Protein AF-A0A950XC05-F1 (afdb_monomer_lite)

Radius of gyration: 9.63 Å; chains: 1; bounding box: 19×22×22 Å

Secondary structure (DSSP, 8-state):
--B-TT-EE-TT-EE-TT-EE-TT-EE-TTEEE-TT-EE-SS-EE-SSEEE-SS--

Foldseek 3Di:
DDADPQEAADPQEAEDRQEAHEHDEYHEHQEYEEHCHYDHYNHYYYDNYYDYYDHD

Structure (mmCIF, N/CA/C/O backbone):
data_AF-A0A950XC05-F1
#
_entry.id   AF-A0A950XC05-F1
#
loop_
_atom_site.group_PDB
_atom_site.id
_atom_site.type_symbol
_atom_site.label_atom_id
_atom_site.label_alt_id
_atom_site.label_comp_id
_atom_site.label_asym_id
_atom_site.label_entity_id
_atom_site.label_seq_id
_atom_site.pdbx_PDB_ins_code
_atom_site.Cartn_x
_atom_site.Cartn_y
_atom_site.Cartn_z
_atom_site.occupancy
_atom_site.B_iso_or_equiv
_atom_site.auth_seq_id
_atom_site.auth_comp_id
_atom_site.auth_asym_id
_atom_site.auth_atom_id
_atom_site.pdbx_PDB_model_num
ATOM 1 N N . MET A 1 1 ? -11.551 4.123 -10.644 1.00 60.56 1 MET A N 1
ATOM 2 C CA . MET A 1 1 ? -10.720 2.922 -10.891 1.00 60.56 1 MET A CA 1
ATOM 3 C C . MET A 1 1 ? -10.527 2.216 -9.562 1.00 60.56 1 MET A C 1
ATOM 5 O O . MET A 1 1 ? -10.492 2.887 -8.550 1.00 60.56 1 MET A O 1
ATOM 9 N N . GLY A 1 2 ? -10.513 0.885 -9.534 1.00 87.44 2 GLY A N 1
ATOM 10 C CA . GLY A 1 2 ? -10.321 0.137 -8.288 1.00 87.44 2 GLY A CA 1
ATOM 11 C C . GLY A 1 2 ? -8.846 -0.148 -8.013 1.00 87.44 2 GLY A C 1
ATOM 12 O O . GLY A 1 2 ? -7.955 0.572 -8.462 1.00 87.44 2 GLY A O 1
ATOM 13 N N . ILE A 1 3 ? -8.597 -1.259 -7.331 1.00 97.44 3 ILE A N 1
ATOM 14 C CA . ILE A 1 3 ? -7.261 -1.822 -7.152 1.00 97.44 3 ILE A CA 1
ATOM 15 C C . ILE A 1 3 ? -6.881 -2.596 -8.419 1.00 97.44 3 ILE A C 1
ATOM 17 O O . ILE A 1 3 ? -7.600 -3.506 -8.836 1.00 97.44 3 ILE A O 1
ATOM 21 N N . HIS A 1 4 ? -5.763 -2.238 -9.050 1.00 98.31 4 HIS A N 1
ATOM 22 C CA . HIS A 1 4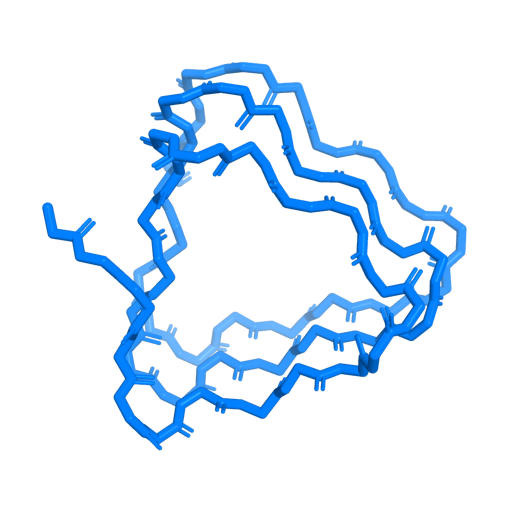 ? -5.244 -2.956 -10.208 1.00 98.31 4 HIS A CA 1
ATOM 23 C C . HIS A 1 4 ? -4.849 -4.388 -9.805 1.00 98.31 4 HIS A C 1
ATOM 25 O O . HIS A 1 4 ? -4.194 -4.566 -8.780 1.00 98.31 4 HIS A O 1
ATOM 31 N N . PRO A 1 5 ? -5.158 -5.422 -10.610 1.00 97.81 5 PRO A N 1
ATOM 32 C CA . PRO A 1 5 ? -4.931 -6.824 -10.236 1.00 97.81 5 PRO A CA 1
ATOM 33 C C . PRO A 1 5 ? -3.459 -7.207 -10.025 1.00 97.81 5 PRO A C 1
ATOM 35 O O . PRO A 1 5 ? -3.178 -8.248 -9.445 1.00 97.81 5 PRO A O 1
ATOM 38 N N . THR A 1 6 ? -2.516 -6.395 -10.511 1.00 98.44 6 THR A N 1
ATOM 39 C CA . THR A 1 6 ? -1.074 -6.604 -10.280 1.00 98.44 6 THR A CA 1
ATOM 40 C C . THR A 1 6 ? -0.544 -5.897 -9.034 1.00 98.44 6 THR A C 1
ATOM 42 O O . THR A 1 6 ? 0.643 -6.024 -8.740 1.00 98.44 6 THR A O 1
ATOM 45 N N . ALA A 1 7 ? -1.373 -5.119 -8.332 1.00 98.44 7 ALA A N 1
ATOM 46 C CA . ALA A 1 7 ? -0.989 -4.543 -7.053 1.00 98.44 7 ALA A CA 1
ATOM 47 C C . ALA A 1 7 ? -0.890 -5.653 -5.999 1.00 98.44 7 ALA A C 1
ATOM 49 O O . ALA A 1 7 ? -1.740 -6.542 -5.930 1.00 98.44 7 ALA A O 1
ATOM 50 N N . ILE A 1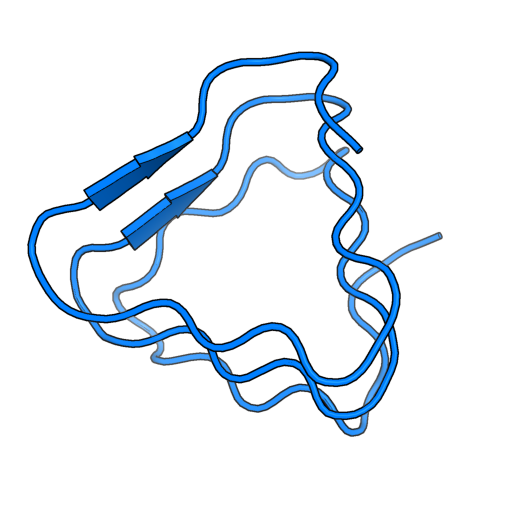 8 ? 0.151 -5.591 -5.174 1.00 98.56 8 ILE A N 1
ATOM 51 C CA . ILE A 1 8 ? 0.361 -6.517 -4.062 1.00 98.56 8 ILE A CA 1
ATOM 52 C C . ILE A 1 8 ? 0.042 -5.754 -2.786 1.00 98.56 8 ILE A C 1
ATOM 54 O O . ILE A 1 8 ? 0.688 -4.755 -2.477 1.00 98.56 8 ILE A O 1
ATOM 58 N N . ILE A 1 9 ? -0.975 -6.208 -2.062 1.00 98.31 9 ILE A N 1
ATOM 59 C CA . ILE A 1 9 ? -1.506 -5.505 -0.897 1.00 98.31 9 ILE A CA 1
ATOM 60 C C . ILE A 1 9 ? -1.547 -6.478 0.267 1.00 98.31 9 ILE A C 1
ATOM 62 O O . ILE A 1 9 ? -2.142 -7.553 0.171 1.00 98.31 9 ILE A O 1
ATOM 66 N N . ASP A 1 10 ? -0.901 -6.100 1.362 1.00 98.38 10 ASP A N 1
ATOM 67 C CA . ASP A 1 10 ? -1.005 -6.822 2.617 1.00 98.38 10 ASP A CA 1
ATOM 68 C C . ASP A 1 10 ? -2.461 -6.767 3.125 1.00 98.38 10 ASP A C 1
ATOM 70 O O . ASP A 1 10 ? -3.048 -5.684 3.164 1.00 98.38 10 ASP A O 1
ATOM 74 N N . PRO A 1 11 ? -3.063 -7.891 3.555 1.00 97.31 11 PRO A N 1
ATOM 75 C CA . PRO A 1 11 ? -4.436 -7.917 4.067 1.00 97.31 11 PRO A CA 1
ATOM 76 C C . PRO A 1 11 ? -4.699 -7.011 5.279 1.00 97.31 11 PRO A C 1
ATOM 78 O O . PRO A 1 11 ? -5.857 -6.783 5.621 1.00 97.31 11 PRO A O 1
ATOM 81 N N . LYS A 1 12 ? -3.649 -6.543 5.963 1.00 97.19 12 LYS A N 1
ATOM 82 C CA . LYS A 1 12 ? -3.728 -5.607 7.093 1.00 97.19 12 LYS A CA 1
ATOM 83 C C . LYS A 1 12 ? -3.593 -4.141 6.677 1.00 97.19 12 LYS A C 1
ATOM 85 O O . LYS A 1 12 ? -3.539 -3.286 7.557 1.00 97.19 12 LYS A O 1
ATOM 90 N N . ALA A 1 13 ? -3.453 -3.840 5.389 1.00 98.12 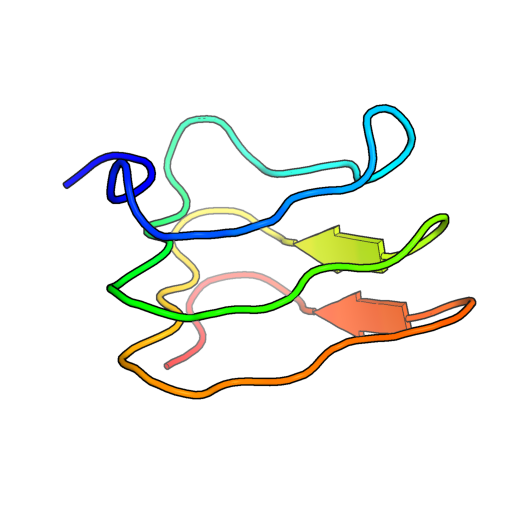13 ALA A N 1
ATOM 91 C CA . ALA A 1 13 ? -3.517 -2.469 4.903 1.00 98.12 13 ALA A CA 1
ATOM 92 C C . ALA A 1 13 ? -4.967 -1.967 4.936 1.00 98.12 13 ALA A C 1
ATOM 94 O O . ALA A 1 13 ? -5.893 -2.681 4.547 1.00 98.12 13 ALA A O 1
ATOM 95 N N . GLU A 1 14 ? -5.157 -0.725 5.367 1.00 98.19 14 GLU A N 1
ATOM 96 C CA . GLU A 1 14 ? -6.466 -0.076 5.392 1.00 98.19 14 GLU A CA 1
ATOM 97 C C . GLU A 1 14 ? -6.545 0.908 4.225 1.00 98.19 14 GLU A C 1
ATOM 99 O O . GLU A 1 14 ? -5.806 1.890 4.159 1.00 98.19 14 GLU A O 1
ATOM 104 N N . ILE A 1 15 ? -7.419 0.628 3.262 1.00 97.81 15 ILE A N 1
ATOM 105 C CA . ILE A 1 15 ? -7.543 1.408 2.029 1.00 97.81 15 ILE A CA 1
ATOM 106 C C . ILE A 1 15 ? -8.996 1.846 1.891 1.00 97.81 15 ILE A C 1
ATOM 108 O O . ILE A 1 15 ? -9.902 1.011 1.938 1.00 97.81 15 ILE A O 1
ATOM 112 N N . SER A 1 16 ? -9.221 3.150 1.716 1.00 97.94 16 SER A N 1
ATOM 113 C CA . SER A 1 16 ? -10.561 3.681 1.454 1.00 97.94 16 SER A CA 1
ATOM 114 C C . SER A 1 16 ? -11.180 3.053 0.200 1.00 97.94 16 SER A C 1
ATOM 116 O O . SER A 1 16 ? -10.493 2.813 -0.793 1.00 97.94 16 SER A O 1
ATOM 118 N N . SER A 1 17 ? -12.498 2.836 0.202 1.00 96.50 17 SER A N 1
ATOM 119 C CA . SER A 1 17 ? -13.221 2.213 -0.919 1.00 96.50 17 SER A CA 1
ATO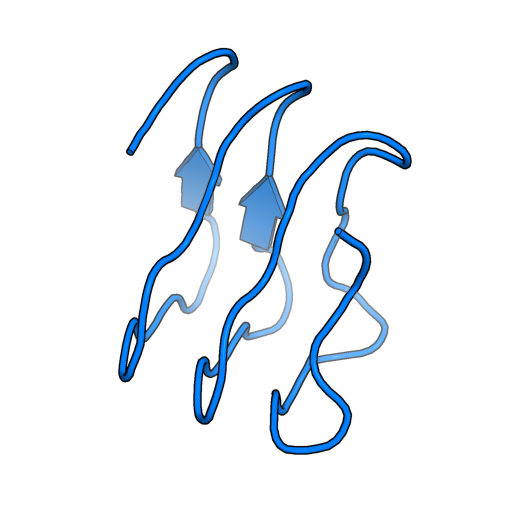M 120 C C . SER A 1 17 ? -13.191 3.025 -2.219 1.00 96.50 17 SER A C 1
ATOM 122 O O . SER A 1 17 ? -13.499 2.491 -3.281 1.00 96.50 17 SER A O 1
ATOM 124 N N . ASP A 1 18 ? -12.874 4.316 -2.131 1.00 96.44 18 ASP A N 1
ATOM 125 C CA . ASP A 1 18 ? -12.766 5.256 -3.249 1.00 96.44 18 ASP A CA 1
ATOM 126 C C . ASP A 1 18 ? -11.311 5.640 -3.591 1.00 96.44 18 ASP A C 1
ATOM 128 O O . ASP A 1 18 ? -11.095 6.513 -4.433 1.00 96.44 18 ASP A O 1
ATOM 132 N N . ALA A 1 19 ? -10.316 5.003 -2.96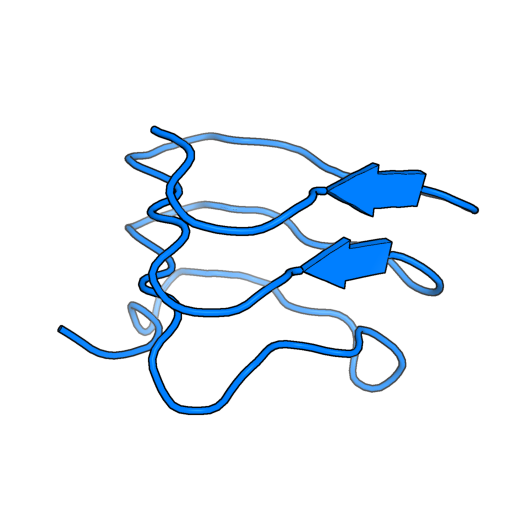0 1.00 98.06 19 ALA A N 1
ATOM 133 C CA . ALA A 1 19 ? -8.915 5.134 -3.349 1.00 98.06 19 ALA A CA 1
ATOM 134 C C . ALA A 1 19 ? -8.608 4.289 -4.600 1.00 98.06 19 ALA A C 1
ATOM 136 O O . ALA A 1 19 ? -9.171 3.211 -4.806 1.00 98.06 19 ALA A O 1
ATOM 137 N N . GLU A 1 20 ? -7.676 4.761 -5.428 1.00 98.56 20 GLU A N 1
ATOM 138 C CA . GLU A 1 20 ? -7.254 4.070 -6.648 1.00 98.56 20 GLU A CA 1
ATOM 139 C C . GLU A 1 20 ? -5.821 3.565 -6.493 1.00 98.56 20 GLU A C 1
ATOM 141 O O . GLU A 1 20 ? -4.906 4.350 -6.245 1.00 98.56 20 GLU A O 1
ATOM 146 N N . ILE A 1 21 ? -5.607 2.260 -6.669 1.00 98.44 21 ILE A N 1
ATOM 147 C CA . ILE A 1 21 ? -4.273 1.655 -6.591 1.00 98.44 21 ILE A CA 1
ATOM 148 C C . ILE A 1 21 ? -3.908 1.141 -7.975 1.00 98.44 21 ILE A C 1
ATOM 150 O O . ILE A 1 21 ? -4.492 0.170 -8.454 1.00 98.44 21 ILE A O 1
ATOM 154 N N . GLY A 1 22 ? -2.969 1.797 -8.644 1.00 98.38 22 GLY A N 1
ATOM 155 C CA . GLY A 1 22 ? -2.568 1.407 -9.985 1.00 98.38 22 GLY A CA 1
ATOM 156 C C . GLY A 1 22 ? -1.520 0.283 -10.020 1.00 98.38 22 GLY A C 1
ATOM 157 O O . GLY A 1 22 ? -1.171 -0.312 -8.994 1.00 98.38 22 GLY A O 1
ATOM 158 N N . PRO A 1 23 ? -1.069 -0.097 -11.226 1.00 98.44 23 PRO A N 1
ATOM 159 C CA . PRO A 1 23 ? -0.334 -1.333 -11.461 1.00 98.44 23 PRO A CA 1
ATOM 160 C C . PRO A 1 23 ? 0.997 -1.399 -10.711 1.00 98.44 23 PRO A C 1
ATOM 162 O O . PRO A 1 23 ? 1.750 -0.428 -10.638 1.00 98.44 23 PRO A O 1
ATOM 165 N N . TYR A 1 24 ? 1.308 -2.596 -10.208 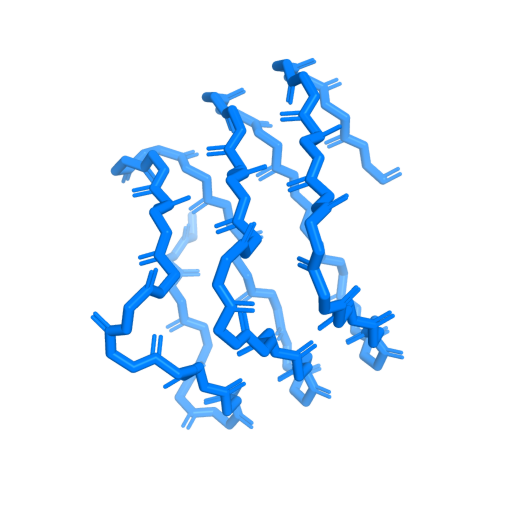1.00 98.50 24 TYR A N 1
ATOM 166 C CA . TYR A 1 24 ? 2.579 -2.917 -9.548 1.00 98.50 24 TYR A CA 1
ATOM 167 C C . TYR A 1 24 ? 2.886 -2.075 -8.303 1.00 98.50 24 TYR A C 1
ATOM 169 O O . TYR A 1 24 ? 4.043 -1.993 -7.892 1.00 98.50 24 TYR A O 1
ATOM 177 N N . CYS A 1 25 ? 1.874 -1.448 -7.700 1.00 98.75 25 CYS A N 1
ATOM 178 C CA . CYS A 1 25 ? 2.028 -0.885 -6.367 1.00 98.75 25 CYS A CA 1
ATOM 179 C C . CYS A 1 25 ? 2.193 -2.011 -5.338 1.00 98.75 25 CYS A C 1
ATOM 181 O O . CYS A 1 25 ? 1.575 -3.073 -5.464 1.00 98.75 25 CYS A O 1
ATOM 183 N N . ILE A 1 26 ? 3.005 -1.759 -4.316 1.00 98.75 26 ILE A N 1
ATOM 184 C CA . ILE A 1 26 ? 3.204 -2.651 -3.175 1.00 98.75 26 ILE A CA 1
ATOM 185 C C . ILE A 1 26 ? 2.795 -1.894 -1.914 1.00 98.75 26 ILE A C 1
ATOM 187 O O . ILE A 1 26 ? 3.339 -0.828 -1.625 1.00 98.75 26 ILE A O 1
ATOM 191 N N . ILE A 1 27 ? 1.824 -2.437 -1.183 1.00 98.50 27 ILE A N 1
ATOM 192 C CA . ILE A 1 27 ? 1.290 -1.850 0.048 1.00 98.50 27 ILE A CA 1
ATOM 193 C C . ILE A 1 27 ? 1.491 -2.852 1.181 1.00 98.50 27 ILE A C 1
ATOM 195 O O . ILE A 1 27 ? 0.857 -3.904 1.208 1.00 98.50 27 ILE A O 1
ATOM 199 N N . GLY A 1 28 ? 2.394 -2.533 2.103 1.00 98.44 28 GLY A N 1
ATOM 200 C CA . GLY A 1 28 ? 2.717 -3.362 3.260 1.00 98.44 28 GLY A CA 1
ATOM 201 C C . GLY A 1 28 ? 1.725 -3.232 4.422 1.00 98.44 28 GLY A C 1
ATOM 202 O O . GLY A 1 28 ? 0.867 -2.350 4.457 1.00 98.44 28 GLY A O 1
ATOM 203 N N . SER A 1 29 ? 1.875 -4.113 5.415 1.00 97.81 29 SER A N 1
ATOM 204 C CA . SER A 1 29 ? 1.080 -4.101 6.651 1.00 97.81 29 SER A CA 1
ATOM 205 C C . SER A 1 29 ? 1.209 -2.770 7.402 1.00 97.81 29 SER A C 1
ATOM 207 O O . SER A 1 29 ? 2.320 -2.302 7.657 1.00 97.81 29 SER A O 1
ATOM 209 N N . GLY A 1 30 ? 0.081 -2.236 7.883 1.00 95.81 30 GLY A N 1
ATOM 210 C CA . GLY A 1 30 ? 0.036 -1.022 8.710 1.00 95.81 30 GLY A CA 1
ATOM 211 C C . GLY A 1 30 ? 0.016 0.294 7.926 1.00 95.81 30 GLY A C 1
ATOM 212 O O . GLY A 1 30 ? 0.102 1.359 8.543 1.00 95.81 30 GLY A O 1
ATOM 213 N N . VAL A 1 31 ? -0.108 0.217 6.599 1.00 98.62 31 VAL A N 1
ATOM 214 C CA . VAL A 1 31 ? -0.352 1.369 5.730 1.00 98.62 31 VAL A CA 1
ATOM 215 C C . VAL A 1 31 ? -1.843 1.713 5.739 1.00 98.62 31 VAL A C 1
ATOM 217 O O . VAL A 1 31 ? -2.682 0.832 5.554 1.00 98.62 31 VAL A O 1
ATOM 220 N N . ASN A 1 32 ? -2.153 3.000 5.902 1.00 98.56 32 ASN A N 1
ATOM 221 C CA . ASN A 1 32 ? -3.503 3.556 5.825 1.00 98.56 32 ASN A CA 1
ATOM 222 C C . ASN A 1 32 ? -3.584 4.558 4.666 1.00 98.56 32 ASN A C 1
ATOM 224 O O . ASN A 1 32 ? -2.781 5.493 4.610 1.00 98.56 32 ASN A O 1
ATOM 228 N N . ILE A 1 33 ? -4.542 4.383 3.754 1.00 98.38 33 ILE A N 1
ATOM 229 C CA . ILE A 1 33 ? -4.731 5.234 2.571 1.00 98.38 33 ILE A CA 1
ATOM 230 C C . ILE A 1 33 ? -6.103 5.902 2.626 1.00 98.38 33 ILE A C 1
ATOM 232 O O . ILE A 1 33 ? -7.138 5.232 2.568 1.00 98.38 33 ILE A O 1
ATOM 236 N N . GLY A 1 34 ? -6.088 7.233 2.711 1.00 98.44 34 GLY A N 1
ATOM 237 C CA . GLY A 1 34 ? -7.280 8.070 2.754 1.00 98.44 34 GLY A CA 1
ATOM 238 C C . GLY A 1 34 ? -8.083 8.099 1.453 1.00 98.44 34 GLY A C 1
ATOM 239 O O . GLY A 1 34 ? -7.645 7.657 0.389 1.00 98.44 34 GLY A O 1
ATOM 240 N N . ALA A 1 35 ? -9.291 8.646 1.562 1.00 98.06 35 ALA A N 1
ATOM 241 C CA . ALA A 1 35 ? -10.258 8.726 0.481 1.00 98.06 35 ALA A CA 1
ATOM 242 C C . ALA A 1 35 ? -9.752 9.517 -0.733 1.00 98.06 35 ALA A C 1
ATOM 244 O O . ALA A 1 35 ? -9.001 10.485 -0.595 1.00 98.06 35 ALA A O 1
ATOM 245 N N . ARG A 1 36 ? -10.179 9.111 -1.936 1.00 97.75 36 ARG A N 1
ATOM 246 C CA . ARG A 1 36 ? -9.843 9.757 -3.226 1.00 97.75 36 ARG A CA 1
ATOM 247 C C . ARG A 1 36 ? -8.339 9.854 -3.543 1.00 97.75 36 ARG A C 1
ATOM 249 O O . ARG A 1 36 ? -7.966 10.517 -4.510 1.00 97.75 36 ARG A O 1
ATOM 256 N N . THR A 1 37 ? -7.477 9.201 -2.764 1.00 98.44 37 THR A N 1
ATOM 257 C CA . THR A 1 37 ? -6.038 9.115 -3.039 1.00 98.44 37 THR A CA 1
ATOM 258 C C . THR A 1 37 ? -5.771 8.130 -4.171 1.00 98.44 37 THR A C 1
ATOM 260 O O . THR A 1 37 ? -6.395 7.070 -4.253 1.00 98.44 37 THR A O 1
ATOM 263 N N . ARG A 1 38 ? -4.831 8.477 -5.051 1.00 98.31 38 ARG A N 1
ATOM 264 C CA . ARG A 1 38 ? -4.506 7.711 -6.256 1.00 98.31 38 ARG A CA 1
ATOM 265 C C . ARG A 1 38 ? -3.026 7.368 -6.264 1.00 98.31 38 ARG A C 1
ATOM 267 O O . ARG A 1 38 ? -2.200 8.246 -6.443 1.00 98.31 38 ARG A O 1
ATOM 274 N N . LEU A 1 39 ? -2.684 6.092 -6.124 1.00 98.25 39 LEU A N 1
ATOM 275 C CA . LEU A 1 39 ? -1.319 5.620 -6.357 1.00 98.25 39 LEU A CA 1
ATOM 276 C C . LEU A 1 39 ? -1.182 5.225 -7.827 1.00 98.25 39 LEU A C 1
ATOM 278 O O . LEU A 1 39 ? -1.950 4.394 -8.307 1.00 98.25 39 LEU A O 1
ATOM 282 N N . ILE A 1 40 ? -0.222 5.807 -8.550 1.00 97.81 40 ILE A N 1
ATOM 283 C CA . ILE A 1 40 ? -0.105 5.602 -10.002 1.00 97.81 40 ILE A CA 1
ATOM 284 C C . ILE A 1 40 ? 0.491 4.234 -10.353 1.00 97.81 40 ILE A C 1
ATOM 286 O O . ILE A 1 40 ? -0.243 3.288 -10.590 1.00 97.81 40 ILE A O 1
ATOM 290 N N . ALA A 1 41 ? 1.803 4.084 -10.445 1.00 97.94 41 ALA A N 1
ATOM 291 C CA . ALA A 1 41 ? 2.416 2.796 -10.745 1.00 97.94 41 ALA A CA 1
ATOM 292 C C . ALA A 1 41 ? 3.743 2.706 -10.015 1.00 97.94 41 ALA A C 1
ATOM 294 O O . ALA A 1 41 ? 4.411 3.723 -9.836 1.00 97.94 41 ALA A O 1
ATOM 295 N N . HIS A 1 42 ? 4.123 1.493 -9.615 1.00 98.44 42 HIS A N 1
ATOM 296 C CA . HIS A 1 42 ? 5.398 1.237 -8.938 1.00 98.44 42 HIS A CA 1
ATOM 297 C C . HIS A 1 42 ? 5.604 2.029 -7.631 1.00 98.44 42 HIS A C 1
ATOM 299 O O . HIS A 1 42 ? 6.739 2.273 -7.224 1.00 98.44 42 HIS A O 1
ATOM 305 N N . VAL A 1 43 ? 4.519 2.414 -6.951 1.00 98.56 43 VAL A N 1
ATOM 306 C CA . VAL A 1 43 ? 4.593 3.004 -5.609 1.00 98.56 43 VAL A CA 1
ATOM 307 C C . VAL A 1 43 ? 4.823 1.894 -4.586 1.00 98.56 43 VAL A C 1
ATOM 309 O O . VAL A 1 43 ? 4.166 0.854 -4.637 1.00 98.56 43 VAL A O 1
ATOM 312 N N . TYR A 1 44 ? 5.739 2.120 -3.647 1.00 98.56 44 TYR A N 1
ATOM 313 C CA . TYR A 1 44 ? 6.065 1.177 -2.581 1.00 98.56 44 TYR A CA 1
ATOM 314 C C . TYR A 1 44 ? 5.842 1.838 -1.219 1.00 98.56 44 TYR A C 1
ATOM 316 O O . TYR A 1 44 ? 6.509 2.821 -0.894 1.00 98.56 44 TYR A O 1
ATOM 324 N N . LEU A 1 45 ? 4.907 1.307 -0.433 1.00 98.31 45 LEU A N 1
ATOM 325 C CA . LEU A 1 45 ? 4.542 1.806 0.893 1.00 98.31 45 LEU A CA 1
ATOM 326 C C . LEU A 1 45 ? 4.697 0.687 1.921 1.00 98.31 45 LEU A C 1
ATOM 328 O O . LEU A 1 45 ? 4.182 -0.409 1.717 1.00 98.31 45 LEU A O 1
ATOM 332 N N . GLU A 1 46 ? 5.361 0.957 3.043 1.00 97.38 46 GLU A N 1
ATOM 333 C CA . GLU A 1 46 ? 5.621 -0.054 4.070 1.00 97.38 46 GLU A CA 1
ATOM 334 C C . GLU A 1 46 ? 5.632 0.551 5.481 1.00 97.38 46 GLU A C 1
ATOM 336 O O . GLU A 1 46 ? 5.953 1.725 5.677 1.00 97.38 46 GLU A O 1
ATOM 341 N N . GLY A 1 47 ? 5.295 -0.277 6.473 1.00 95.31 47 GLY A N 1
ATOM 342 C CA . GLY A 1 47 ? 5.325 0.086 7.885 1.00 95.31 47 GLY A CA 1
ATOM 343 C C . GLY A 1 47 ? 4.150 0.963 8.322 1.00 95.31 47 GLY A C 1
ATOM 344 O O . GLY A 1 47 ? 3.114 1.033 7.668 1.00 95.31 47 GLY A O 1
ATOM 345 N N . LYS A 1 48 ? 4.311 1.623 9.478 1.00 97.12 48 LYS A N 1
ATOM 346 C CA . LYS A 1 48 ? 3.307 2.535 10.050 1.00 97.12 48 LYS A CA 1
ATOM 347 C C . LYS A 1 48 ? 3.277 3.840 9.255 1.00 97.12 48 LYS A C 1
ATOM 349 O O . LYS A 1 48 ? 3.972 4.791 9.608 1.00 97.12 48 LYS A O 1
ATOM 354 N N . LEU A 1 49 ? 2.479 3.864 8.196 1.00 98.25 49 LEU A N 1
ATOM 355 C CA . LEU A 1 49 ? 2.353 4.998 7.290 1.00 98.25 49 LEU A CA 1
ATOM 356 C C . LEU A 1 49 ? 0.884 5.375 7.112 1.00 98.25 49 LEU A C 1
ATOM 358 O O . LEU A 1 49 ? 0.034 4.509 6.926 1.00 98.25 49 LEU A O 1
ATOM 362 N N . THR A 1 50 ? 0.602 6.674 7.114 1.00 98.38 50 THR A N 1
ATOM 363 C CA . THR A 1 50 ? -0.729 7.207 6.814 1.00 98.38 50 THR A CA 1
ATOM 364 C C . THR A 1 50 ? -0.618 8.211 5.679 1.00 98.38 50 THR A C 1
ATOM 366 O O . THR A 1 50 ? 0.089 9.211 5.805 1.00 98.38 50 THR A O 1
ATOM 369 N N . ILE A 1 51 ? -1.332 7.948 4.586 1.00 98.12 51 ILE A N 1
ATOM 370 C CA . ILE A 1 51 ? -1.561 8.901 3.501 1.00 98.12 51 ILE A CA 1
ATOM 371 C C . ILE A 1 51 ? -2.950 9.501 3.700 1.00 98.12 51 ILE A C 1
ATOM 373 O O . ILE A 1 51 ? -3.921 8.773 3.907 1.00 98.12 51 ILE A O 1
ATOM 377 N N . GLY A 1 52 ? -3.029 10.831 3.656 1.00 97.88 52 GLY A N 1
ATOM 378 C CA . GLY A 1 52 ? -4.287 11.563 3.768 1.00 97.88 52 GLY A CA 1
ATOM 379 C C . GLY A 1 52 ? -5.199 11.379 2.553 1.00 97.88 52 GLY A C 1
ATOM 380 O O . GLY A 1 52 ? -5.019 10.487 1.722 1.00 97.88 52 GLY A O 1
ATOM 381 N N . GLU A 1 53 ? -6.190 12.250 2.440 1.00 98.44 53 GLU A N 1
ATOM 382 C CA . GLU A 1 53 ? -7.150 12.243 1.334 1.00 98.44 53 GLU A CA 1
ATOM 383 C C . GLU A 1 53 ? -6.642 13.057 0.135 1.00 98.44 53 GLU A C 1
ATOM 385 O O . GLU A 1 53 ? -5.807 13.945 0.302 1.00 98.44 53 GLU A O 1
ATOM 390 N N . GLU A 1 54 ? -7.168 12.769 -1.059 1.00 98.12 54 GLU A N 1
ATOM 391 C CA . GLU A 1 54 ? -6.986 13.578 -2.283 1.00 98.12 54 GLU A CA 1
ATOM 392 C C . GLU A 1 54 ? -5.528 13.747 -2.757 1.00 98.12 54 GLU A C 1
ATOM 394 O O . GLU A 1 54 ? -5.168 14.761 -3.356 1.00 98.12 54 GLU A O 1
ATOM 399 N N . ASN A 1 55 ? -4.682 12.737 -2.530 1.00 97.88 55 ASN A N 1
ATOM 400 C CA . ASN A 1 55 ? -3.288 12.734 -2.991 1.00 97.88 55 ASN A CA 1
ATOM 401 C C . ASN A 1 55 ? -3.114 12.021 -4.344 1.00 97.88 55 ASN A C 1
ATOM 403 O O . ASN A 1 55 ? -3.946 11.195 -4.737 1.00 97.88 55 ASN A O 1
ATOM 407 N N . ILE A 1 56 ? -2.000 12.316 -5.029 1.00 95.75 56 ILE A N 1
ATOM 408 C CA . ILE A 1 56 ? -1.538 11.641 -6.255 1.00 95.75 56 ILE A CA 1
ATOM 409 C C . ILE A 1 56 ? -0.058 11.263 -6.168 1.00 95.75 56 ILE A C 1
ATOM 411 O O . ILE A 1 56 ? 0.713 12.075 -5.611 1.00 95.75 56 ILE A O 1
#

Sequence (56 aa):
MGIHPTAIIDPKAEISSDAEIGPYCIIGSGVNIGARTRLIAHVYLEGKLTIGEENI

pLDDT: mean 97.12, std 5.18, range [60.56, 98.75]